Protein AF-A0A183KU19-F1 (afdb_monomer)

Mean predicted aligned error: 11.4 Å

Sequence (165 aa):
MDSTSHYKESDGFIPNNAFVRICHTASRMWIKASDIPIDTDADKPIMYKLNLTSFKDNKEVFAILPVPANVVRDLDFASDSFKALRAILCILNEQGKLTETQMRSLIFILSELVMFLNGNTRLTFESTNPTIQNEIGLRDRQKLLREHNIIAQVKSHITYFMNSS

Structure (mmCIF, N/CA/C/O backbone):
data_AF-A0A183KU19-F1
#
_entry.id   AF-A0A183KU19-F1
#
loop_
_atom_site.group_PDB
_atom_site.id
_atom_site.type_symbol
_atom_site.label_atom_id
_atom_site.label_alt_id
_atom_site.label_comp_id
_atom_site.label_asym_id
_atom_site.label_entity_id
_atom_site.label_seq_id
_atom_site.pdbx_PDB_ins_code
_atom_site.Cartn_x
_atom_site.Cartn_y
_atom_site.Cartn_z
_atom_site.occupancy
_atom_site.B_iso_or_equiv
_atom_site.auth_seq_id
_atom_site.auth_comp_id
_atom_site.auth_asym_id
_atom_site.auth_atom_id
_atom_site.pdbx_PDB_model_num
ATOM 1 N N . MET A 1 1 ? 39.472 26.587 -26.101 1.00 40.34 1 MET A N 1
ATOM 2 C CA . MET A 1 1 ? 39.292 25.194 -26.558 1.00 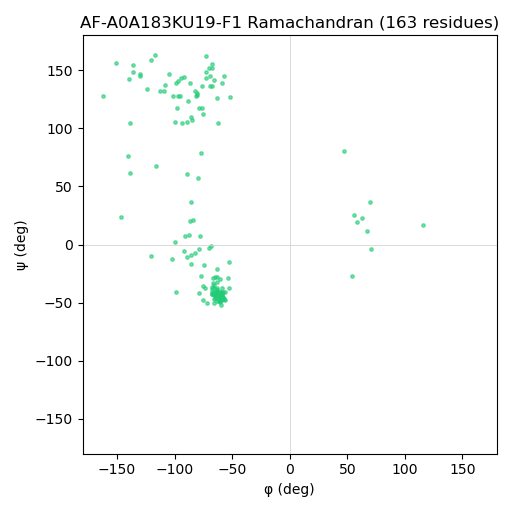40.34 1 MET A CA 1
ATOM 3 C C . MET A 1 1 ? 37.985 24.722 -25.965 1.00 40.34 1 MET A C 1
ATOM 5 O O . MET A 1 1 ? 37.955 24.291 -24.821 1.00 40.34 1 MET A O 1
ATOM 9 N N . ASP A 1 2 ? 36.906 24.928 -26.710 1.00 39.94 2 ASP A N 1
ATOM 10 C CA . ASP A 1 2 ? 35.566 24.532 -26.301 1.00 39.94 2 ASP A CA 1
ATOM 11 C C . ASP A 1 2 ? 35.376 23.041 -26.577 1.00 39.94 2 ASP A C 1
ATOM 13 O O . ASP A 1 2 ? 35.641 22.548 -27.672 1.00 39.94 2 ASP A O 1
ATOM 17 N N . SER A 1 3 ? 34.931 22.301 -25.570 1.00 43.03 3 SER A N 1
ATOM 18 C CA . SER A 1 3 ? 34.419 20.938 -25.729 1.00 43.03 3 SER A CA 1
ATOM 19 C C . SER A 1 3 ? 33.193 20.772 -24.847 1.00 43.03 3 SER A C 1
ATOM 21 O O . SER A 1 3 ? 33.137 19.957 -23.933 1.00 43.03 3 SER A O 1
ATOM 23 N N . THR A 1 4 ? 32.183 21.580 -25.153 1.00 45.41 4 THR A N 1
ATOM 24 C CA . THR A 1 4 ? 30.806 21.395 -24.699 1.00 45.41 4 THR A CA 1
ATOM 25 C C . THR A 1 4 ? 30.182 20.282 -25.540 1.00 45.41 4 THR A C 1
ATOM 27 O O . THR A 1 4 ? 29.467 20.545 -26.503 1.00 45.41 4 THR A O 1
ATOM 30 N N . SER A 1 5 ? 30.490 19.022 -25.228 1.00 49.19 5 SER A N 1
ATOM 31 C CA . SER A 1 5 ? 29.824 17.873 -25.853 1.00 49.19 5 SER A CA 1
ATOM 32 C C . SER A 1 5 ? 28.738 17.324 -24.923 1.00 49.19 5 SER A C 1
ATOM 34 O O . SER A 1 5 ? 29.003 16.716 -23.894 1.00 49.19 5 SER A O 1
ATOM 36 N N . HIS A 1 6 ? 27.492 17.617 -25.305 1.00 46.81 6 HIS A N 1
ATOM 37 C CA . HIS A 1 6 ? 26.275 16.842 -25.044 1.00 46.81 6 HIS A CA 1
ATOM 38 C C . HIS A 1 6 ? 26.017 16.319 -23.614 1.00 46.81 6 HIS A C 1
ATOM 40 O O . HIS A 1 6 ? 26.089 15.126 -23.345 1.00 46.81 6 HIS A O 1
ATOM 46 N N . TYR A 1 7 ? 25.511 17.195 -22.742 1.00 43.62 7 TYR A N 1
ATOM 47 C CA . TYR A 1 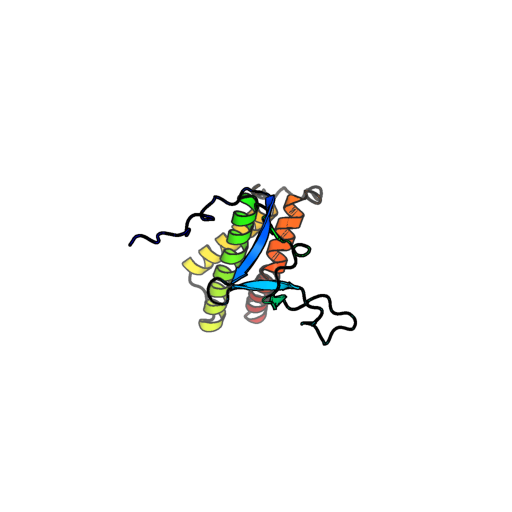7 ? 24.529 16.822 -21.710 1.00 43.62 7 TYR A CA 1
ATOM 48 C C . TYR A 1 7 ? 23.218 17.569 -21.992 1.00 43.62 7 TYR A C 1
ATOM 50 O O . TYR A 1 7 ? 22.831 18.499 -21.293 1.00 43.62 7 TYR A O 1
ATOM 58 N N . LYS A 1 8 ? 22.561 17.219 -23.098 1.00 45.88 8 LYS A N 1
ATOM 59 C CA . LYS A 1 8 ? 21.210 17.687 -23.429 1.00 45.88 8 LYS A CA 1
ATOM 60 C C . LYS A 1 8 ? 20.433 16.539 -24.046 1.00 45.88 8 LYS A C 1
ATOM 62 O O . LYS A 1 8 ? 20.257 16.488 -25.252 1.00 45.88 8 LYS A O 1
ATOM 67 N N . GLU A 1 9 ? 20.000 15.612 -23.208 1.00 54.75 9 GLU A N 1
ATOM 68 C CA . GLU A 1 9 ? 18.834 14.787 -23.502 1.00 54.75 9 GLU A CA 1
ATOM 69 C C . GLU A 1 9 ? 18.346 14.159 -22.197 1.00 54.75 9 GLU A C 1
ATOM 71 O O . GLU A 1 9 ? 19.136 13.540 -21.486 1.00 54.75 9 GLU A O 1
ATOM 76 N N . SER A 1 10 ? 17.048 14.328 -21.915 1.00 50.88 10 SER A N 1
ATOM 77 C CA . SER A 1 10 ? 16.207 13.524 -21.005 1.00 50.88 10 SER A CA 1
ATOM 78 C C . SER A 1 10 ? 15.586 14.141 -19.740 1.00 50.88 10 SER A C 1
ATOM 80 O O . SER A 1 10 ? 15.013 13.384 -18.971 1.00 50.88 10 SER A O 1
ATOM 82 N N . ASP A 1 11 ? 15.490 15.466 -19.587 1.00 55.41 11 ASP A N 1
ATOM 83 C CA . ASP A 1 11 ? 14.422 16.059 -18.735 1.00 55.41 11 ASP A CA 1
ATOM 84 C C . ASP A 1 11 ? 13.114 16.255 -19.532 1.00 55.41 11 ASP A C 1
ATOM 86 O O . ASP A 1 11 ? 12.392 17.244 -19.410 1.00 55.41 11 ASP A O 1
ATOM 90 N N . GLY A 1 12 ? 12.823 15.315 -20.434 1.00 66.94 12 GLY A N 1
ATOM 91 C CA . GLY A 1 12 ? 11.558 15.285 -21.156 1.00 66.94 12 GLY A CA 1
ATOM 92 C C . GLY A 1 12 ? 10.455 14.766 -20.241 1.00 66.94 12 GLY A C 1
ATOM 93 O O . GLY A 1 12 ? 10.648 13.771 -19.544 1.00 66.94 12 GLY A O 1
ATOM 94 N N . PHE A 1 13 ? 9.289 15.412 -20.263 1.00 71.12 13 PHE A N 1
ATOM 95 C CA . PHE A 1 13 ? 8.092 14.877 -19.619 1.00 71.12 13 PHE A CA 1
ATOM 96 C C . PHE A 1 13 ? 7.853 13.436 -20.081 1.00 71.12 13 PHE A C 1
ATOM 98 O O . PHE A 1 13 ? 7.788 13.169 -21.282 1.00 71.12 13 PHE A O 1
ATOM 105 N N . ILE A 1 14 ? 7.714 12.511 -19.131 1.00 75.12 14 ILE A N 1
ATOM 106 C CA . ILE A 1 14 ? 7.342 11.133 -19.441 1.00 75.12 14 ILE A CA 1
ATOM 107 C C . ILE A 1 14 ? 5.827 11.119 -19.687 1.00 75.12 14 ILE A C 1
ATOM 109 O O . ILE A 1 14 ? 5.072 11.471 -18.778 1.00 75.12 14 ILE A O 1
ATOM 113 N N . PRO A 1 15 ? 5.358 10.758 -20.894 1.00 77.81 15 PRO A N 1
ATOM 114 C CA . PRO A 1 15 ? 3.932 10.735 -21.178 1.00 77.81 15 PRO A CA 1
ATOM 115 C C . PRO A 1 15 ? 3.226 9.638 -20.372 1.00 77.81 15 PRO A C 1
ATOM 117 O O . PRO A 1 15 ? 3.821 8.625 -19.997 1.00 77.81 15 PRO A O 1
ATOM 120 N N . ASN A 1 16 ? 1.927 9.823 -20.138 1.00 77.81 16 ASN A N 1
ATOM 121 C CA . ASN A 1 16 ? 1.090 8.774 -19.559 1.00 77.81 16 ASN A CA 1
ATOM 122 C C . ASN A 1 16 ? 1.145 7.512 -20.432 1.00 77.81 16 ASN A C 1
ATOM 124 O O . ASN A 1 16 ? 1.223 7.605 -21.658 1.00 77.81 16 ASN A O 1
ATOM 128 N N . ASN A 1 17 ? 1.087 6.340 -19.796 1.00 81.75 17 ASN A N 1
ATOM 129 C CA . ASN A 1 17 ? 1.147 5.033 -20.456 1.00 81.75 17 ASN A CA 1
ATOM 130 C C . ASN A 1 17 ? 2.474 4.775 -21.198 1.00 81.75 17 ASN A C 1
ATOM 132 O O . ASN A 1 17 ? 2.530 3.945 -22.107 1.00 81.75 17 ASN A O 1
ATOM 136 N N . ALA A 1 18 ? 3.553 5.464 -20.813 1.00 86.81 18 ALA A N 1
ATOM 137 C CA . ALA A 1 18 ? 4.883 5.210 -21.351 1.00 86.81 18 ALA A CA 1
ATOM 138 C C . ALA A 1 18 ? 5.438 3.857 -20.892 1.00 86.81 18 ALA A C 1
ATOM 140 O O . ALA A 1 18 ? 5.268 3.451 -19.741 1.00 86.81 18 ALA A O 1
ATOM 141 N N . PHE A 1 19 ? 6.190 3.210 -21.781 1.00 89.44 19 PHE A N 1
ATOM 142 C CA . PHE A 1 19 ? 7.045 2.077 -21.446 1.00 89.44 19 PHE A CA 1
ATOM 143 C C . PHE A 1 19 ? 8.475 2.578 -21.257 1.00 89.44 19 PHE A C 1
ATOM 145 O O . PHE A 1 19 ? 9.080 3.116 -22.184 1.00 89.44 19 PHE A O 1
ATOM 152 N N . VAL A 1 20 ? 9.009 2.422 -20.049 1.00 89.62 20 VAL A N 1
ATOM 153 C CA . VAL A 1 20 ? 10.303 2.979 -19.647 1.00 89.62 20 VAL A CA 1
ATOM 154 C C . VAL A 1 20 ? 11.273 1.889 -19.213 1.00 89.62 20 VAL A C 1
ATOM 156 O O . VAL A 1 20 ? 10.882 0.797 -18.800 1.00 89.62 20 VAL A O 1
ATOM 159 N N . ARG A 1 21 ? 12.568 2.212 -19.248 1.00 90.25 21 ARG A N 1
ATOM 160 C CA . ARG A 1 21 ? 13.591 1.468 -18.510 1.00 90.25 21 ARG A CA 1
ATOM 161 C C . ARG A 1 21 ? 14.091 2.312 -17.355 1.00 90.25 21 ARG A C 1
ATOM 163 O O . ARG A 1 21 ? 14.359 3.498 -17.523 1.00 90.25 21 ARG A O 1
ATOM 170 N N . ILE A 1 22 ? 14.262 1.672 -16.206 1.00 90.94 22 ILE A N 1
ATOM 171 C CA . ILE A 1 22 ? 14.748 2.328 -14.997 1.00 90.94 22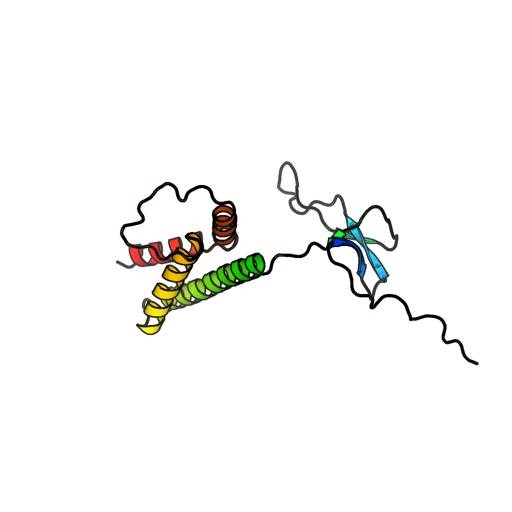 ILE A CA 1
ATOM 172 C C . ILE A 1 22 ? 16.261 2.112 -14.905 1.00 90.94 22 ILE A C 1
ATOM 174 O O . ILE A 1 22 ? 16.743 0.980 -15.011 1.00 90.94 22 ILE A O 1
ATOM 178 N N . CYS A 1 23 ? 17.001 3.204 -14.728 1.00 92.44 23 CYS A N 1
ATOM 179 C CA . CYS A 1 23 ? 18.450 3.216 -14.556 1.00 92.44 23 CYS A CA 1
ATOM 180 C C . CYS A 1 23 ? 18.797 3.919 -13.248 1.00 92.44 23 CYS A C 1
ATOM 182 O O . CYS A 1 23 ? 18.278 4.997 -12.963 1.00 92.44 23 CYS A O 1
ATOM 184 N N . HIS A 1 24 ? 19.688 3.323 -12.464 1.00 93.38 24 HIS A N 1
ATOM 185 C CA . HIS A 1 24 ? 20.244 3.962 -11.287 1.00 93.38 24 HIS A CA 1
ATOM 186 C C . HIS A 1 24 ? 21.291 5.000 -11.707 1.00 93.38 24 HIS A C 1
ATOM 188 O O . HIS A 1 24 ? 22.322 4.661 -12.290 1.00 93.38 24 HIS A O 1
ATOM 194 N N . THR A 1 25 ? 21.041 6.269 -11.388 1.00 91.88 25 THR A N 1
ATOM 195 C CA . THR A 1 25 ? 21.834 7.404 -11.882 1.00 91.88 25 THR A CA 1
ATOM 196 C C . THR A 1 25 ? 23.315 7.322 -11.511 1.00 91.88 25 THR A C 1
ATOM 198 O O . THR A 1 25 ? 24.164 7.593 -12.359 1.00 91.88 25 THR A O 1
ATOM 201 N N . ALA A 1 26 ? 23.643 6.924 -10.275 1.00 94.50 26 ALA A N 1
ATOM 202 C CA . ALA A 1 26 ? 25.026 6.938 -9.797 1.00 94.50 26 ALA A CA 1
ATOM 203 C C . ALA A 1 26 ? 25.865 5.785 -10.370 1.00 94.50 26 ALA A C 1
ATOM 205 O O . ALA A 1 26 ? 26.958 6.018 -10.876 1.00 94.50 26 ALA A O 1
ATOM 206 N N . SER A 1 27 ? 25.353 4.548 -10.337 1.00 93.69 27 SER A N 1
ATOM 207 C CA . SER A 1 27 ? 26.091 3.385 -10.864 1.00 93.69 27 SER A CA 1
ATOM 208 C C . SER A 1 27 ? 25.910 3.168 -12.366 1.00 93.69 27 SER A C 1
ATOM 210 O O . SER A 1 27 ? 26.591 2.322 -12.939 1.00 93.69 27 SER A O 1
ATOM 212 N N . ARG A 1 28 ? 24.987 3.900 -13.007 1.00 93.69 28 ARG A N 1
ATOM 213 C CA . ARG A 1 28 ? 24.590 3.728 -14.416 1.00 93.69 28 ARG A CA 1
ATOM 214 C C . ARG A 1 28 ? 24.127 2.306 -14.751 1.00 93.69 28 ARG A C 1
ATOM 216 O O . ARG A 1 28 ? 24.205 1.875 -15.899 1.00 93.69 28 ARG A O 1
ATOM 223 N N . MET A 1 29 ? 23.636 1.583 -13.746 1.00 94.88 29 MET A N 1
ATOM 224 C CA . MET A 1 29 ? 23.129 0.225 -13.900 1.00 94.88 29 MET A CA 1
ATOM 225 C C . MET A 1 29 ? 21.616 0.228 -14.109 1.00 94.88 29 MET A C 1
ATOM 227 O O . MET A 1 29 ? 20.885 1.000 -13.492 1.00 94.88 29 MET A O 1
ATOM 231 N N . TRP A 1 30 ? 21.147 -0.675 -14.956 1.00 93.94 30 TRP A N 1
ATOM 232 C CA . TRP A 1 30 ? 19.749 -0.845 -15.319 1.00 93.94 30 TRP A CA 1
ATOM 233 C C . TRP A 1 30 ? 19.070 -1.863 -14.412 1.00 93.94 30 TRP A C 1
ATOM 235 O O . TRP A 1 30 ? 19.677 -2.869 -14.048 1.00 93.94 30 TRP A O 1
ATOM 245 N N . ILE A 1 31 ? 17.801 -1.620 -14.089 1.00 93.81 31 ILE A N 1
ATOM 246 C CA . ILE A 1 31 ? 16.965 -2.616 -13.414 1.00 93.81 31 ILE A CA 1
ATOM 247 C C . ILE A 1 31 ? 16.677 -3.773 -14.379 1.00 93.81 31 ILE A C 1
ATOM 249 O O . ILE A 1 31 ? 16.371 -3.550 -15.559 1.00 93.81 31 ILE A O 1
ATOM 253 N N . LYS A 1 32 ? 16.779 -4.993 -13.846 1.00 92.19 32 LYS A N 1
ATOM 254 C CA . LYS A 1 32 ? 16.535 -6.274 -14.510 1.00 92.19 32 LYS A CA 1
ATOM 255 C C . LYS A 1 32 ? 15.800 -7.235 -13.569 1.00 92.19 32 LYS A C 1
ATOM 257 O O . LYS A 1 32 ? 16.070 -7.251 -12.365 1.00 92.19 32 LYS A O 1
ATOM 262 N N . ALA A 1 33 ? 14.879 -8.029 -14.110 1.00 90.56 33 ALA A N 1
ATOM 263 C CA . ALA A 1 33 ? 14.248 -9.121 -13.381 1.00 90.56 33 ALA A CA 1
ATOM 264 C C . ALA A 1 33 ? 15.264 -10.236 -13.081 1.00 90.56 33 ALA A C 1
ATOM 266 O O . ALA A 1 33 ? 16.249 -10.426 -13.799 1.00 90.56 33 ALA A O 1
ATOM 267 N N . SER A 1 34 ? 15.042 -10.975 -11.998 1.00 90.88 34 SER A N 1
ATOM 268 C CA . SER A 1 34 ? 15.852 -12.140 -11.653 1.00 90.88 34 SER A CA 1
ATOM 269 C C . SER A 1 34 ? 14.965 -13.289 -11.210 1.00 90.88 34 SER A C 1
ATOM 271 O O . SER A 1 34 ? 13.895 -13.055 -10.664 1.00 90.88 34 SER A O 1
ATOM 273 N N . ASP A 1 35 ? 15.446 -14.516 -11.371 1.00 91.69 35 ASP A N 1
ATOM 274 C CA . ASP A 1 35 ? 14.736 -15.719 -10.923 1.00 91.69 35 ASP A CA 1
ATOM 275 C C . ASP A 1 35 ? 15.045 -16.062 -9.456 1.00 91.69 35 ASP A C 1
ATOM 277 O O . ASP A 1 35 ? 14.878 -17.201 -9.029 1.00 91.69 35 ASP A O 1
ATOM 281 N N . ILE A 1 36 ? 15.527 -15.091 -8.670 1.00 94.00 36 ILE A N 1
ATOM 282 C CA . ILE A 1 36 ? 15.837 -15.284 -7.251 1.00 94.00 36 ILE A CA 1
ATOM 283 C C . ILE A 1 36 ? 14.552 -15.055 -6.445 1.00 94.00 36 ILE A C 1
ATOM 285 O O . ILE A 1 36 ? 14.120 -13.900 -6.341 1.00 94.00 36 ILE A O 1
ATOM 289 N N . PRO A 1 37 ? 13.947 -16.104 -5.861 1.00 93.75 37 PRO A N 1
ATOM 290 C CA . PRO A 1 37 ? 12.725 -15.958 -5.087 1.00 93.75 37 PRO A CA 1
ATOM 291 C C . PRO A 1 37 ? 12.978 -15.220 -3.767 1.00 93.75 37 PRO A C 1
ATOM 293 O O . PRO A 1 37 ? 14.079 -15.246 -3.206 1.00 93.75 37 PRO A O 1
ATOM 296 N N . ILE A 1 38 ? 11.944 -14.543 -3.276 1.00 93.38 38 ILE A N 1
ATOM 297 C CA . ILE A 1 38 ? 11.923 -13.903 -1.953 1.00 93.38 38 ILE A CA 1
ATOM 298 C C . ILE A 1 38 ? 11.203 -14.810 -0.953 1.00 93.38 38 ILE A C 1
ATOM 300 O O . ILE A 1 38 ? 11.645 -14.958 0.181 1.00 93.38 38 ILE A O 1
ATOM 304 N N . ASP A 1 39 ? 10.115 -15.431 -1.390 1.00 91.44 39 ASP A N 1
ATOM 305 C CA . ASP A 1 39 ? 9.263 -16.354 -0.649 1.00 91.44 39 ASP A CA 1
ATOM 306 C C . ASP A 1 39 ? 9.751 -17.803 -0.791 1.00 91.44 39 ASP A C 1
ATOM 308 O O . ASP A 1 39 ? 9.044 -18.672 -1.292 1.00 9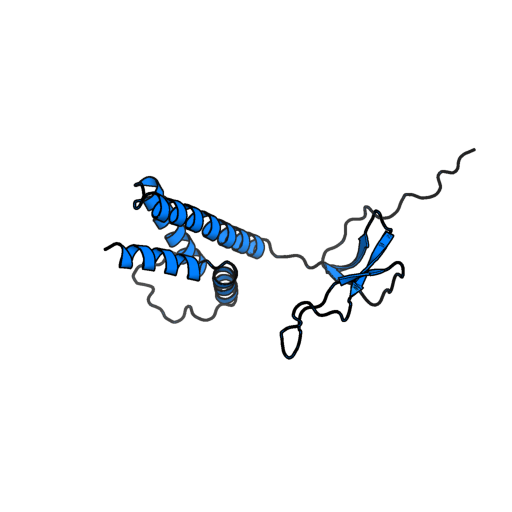1.44 39 ASP A O 1
ATOM 312 N N . THR A 1 40 ? 10.983 -18.065 -0.345 1.00 89.75 40 THR A N 1
ATOM 313 C CA . THR A 1 40 ? 11.635 -19.385 -0.467 1.00 89.75 40 THR A CA 1
ATOM 314 C C . THR A 1 40 ? 10.939 -20.507 0.297 1.00 89.75 40 THR A C 1
ATOM 316 O O . THR A 1 40 ? 11.144 -21.669 -0.035 1.00 89.75 40 THR A O 1
ATOM 319 N N . ASP A 1 41 ? 10.135 -20.170 1.305 1.00 90.75 41 ASP A N 1
ATOM 320 C CA . ASP A 1 41 ? 9.432 -21.146 2.146 1.00 90.75 41 ASP A CA 1
ATOM 321 C C . ASP A 1 41 ? 8.123 -21.652 1.510 1.00 90.75 41 ASP A C 1
ATOM 323 O O . ASP A 1 41 ? 7.487 -22.560 2.043 1.00 90.75 41 ASP A O 1
ATOM 327 N N . ALA A 1 42 ? 7.689 -21.066 0.388 1.00 86.56 42 ALA A N 1
ATOM 328 C CA . ALA A 1 42 ? 6.495 -21.492 -0.332 1.00 86.56 42 ALA A CA 1
ATOM 329 C C . ALA A 1 42 ? 6.816 -22.613 -1.335 1.00 86.56 42 ALA A C 1
ATOM 331 O O . ALA A 1 42 ? 7.782 -22.514 -2.090 1.00 86.56 42 ALA A O 1
ATOM 332 N N . ASP A 1 43 ? 5.937 -23.620 -1.438 1.00 88.00 43 ASP A N 1
ATOM 333 C CA . ASP A 1 43 ? 6.048 -24.716 -2.425 1.00 88.00 43 ASP A CA 1
ATOM 334 C C . ASP A 1 43 ? 6.197 -24.211 -3.871 1.00 88.00 43 ASP A C 1
ATOM 336 O O . ASP A 1 43 ? 6.794 -24.866 -4.728 1.00 88.00 43 ASP A O 1
ATOM 340 N N . LYS A 1 44 ? 5.638 -23.030 -4.152 1.00 91.25 44 LYS A N 1
ATOM 341 C CA . LYS A 1 44 ? 5.796 -22.320 -5.416 1.00 91.25 44 LYS A CA 1
ATOM 342 C C . LYS A 1 44 ? 5.980 -20.823 -5.144 1.00 91.25 44 LYS A C 1
ATOM 344 O O . LYS A 1 44 ? 4.980 -20.160 -4.860 1.00 91.25 44 LYS A O 1
ATOM 349 N N . PRO A 1 45 ? 7.207 -20.285 -5.260 1.00 89.12 45 PRO A N 1
ATOM 350 C CA . PRO A 1 45 ? 7.442 -18.862 -5.063 1.00 89.12 45 PRO A CA 1
ATOM 351 C C . PRO A 1 45 ? 6.740 -18.042 -6.148 1.00 89.12 45 PRO A C 1
ATOM 353 O O . PRO A 1 45 ? 6.694 -18.434 -7.318 1.00 89.12 45 PRO A O 1
ATOM 356 N N . ILE A 1 46 ? 6.183 -16.901 -5.751 1.00 92.38 46 ILE A N 1
ATOM 357 C CA . ILE A 1 46 ? 5.523 -15.941 -6.645 1.00 92.38 46 ILE A CA 1
ATOM 358 C C . ILE A 1 46 ? 6.184 -14.560 -6.607 1.00 92.38 46 ILE A C 1
ATOM 360 O O . ILE A 1 46 ? 5.862 -13.711 -7.440 1.00 92.38 46 ILE A O 1
ATOM 364 N N . MET A 1 47 ? 7.105 -14.322 -5.668 1.00 93.62 47 MET A N 1
ATOM 365 C CA . MET A 1 47 ? 7.824 -13.059 -5.527 1.00 93.62 47 MET A CA 1
ATOM 366 C C . MET A 1 47 ? 9.302 -13.231 -5.851 1.00 93.62 47 MET A C 1
ATOM 368 O O . MET A 1 47 ? 9.980 -14.102 -5.314 1.00 93.62 47 MET A O 1
ATOM 372 N N . TYR A 1 48 ? 9.829 -12.332 -6.678 1.00 94.00 48 TYR A N 1
ATOM 373 C CA . TYR A 1 48 ? 11.199 -12.409 -7.171 1.00 94.00 48 TYR A CA 1
ATOM 374 C C . TYR A 1 48 ? 11.939 -11.091 -6.980 1.00 94.00 48 TYR A C 1
ATOM 376 O O . TYR A 1 48 ? 11.355 -10.007 -7.055 1.00 94.00 48 TYR A O 1
ATOM 384 N N . LYS A 1 49 ? 13.246 -11.179 -6.732 1.00 94.00 49 LYS A N 1
ATOM 385 C CA . LYS A 1 49 ? 14.099 -9.999 -6.580 1.00 94.00 49 LYS A CA 1
ATOM 386 C C . LYS A 1 49 ? 14.332 -9.312 -7.924 1.00 94.00 49 LYS A C 1
ATOM 388 O O . LYS A 1 49 ? 14.445 -9.955 -8.968 1.00 94.00 49 LYS A O 1
ATOM 393 N N . LEU A 1 50 ? 14.490 -7.994 -7.872 1.00 93.25 50 LEU A N 1
ATOM 394 C CA . LEU A 1 50 ? 15.035 -7.202 -8.971 1.00 93.25 50 LEU A CA 1
ATOM 395 C C . LEU A 1 50 ? 16.523 -6.962 -8.728 1.00 93.25 50 LEU A C 1
ATOM 397 O O . LEU A 1 50 ? 16.935 -6.688 -7.602 1.00 93.25 50 LEU A O 1
ATOM 401 N N . ASN A 1 51 ? 17.311 -7.029 -9.796 1.00 93.31 51 ASN A N 1
ATOM 402 C CA . ASN A 1 51 ? 18.750 -6.808 -9.766 1.00 93.31 51 ASN A CA 1
ATOM 403 C C . ASN A 1 51 ? 19.139 -5.596 -10.612 1.00 93.31 51 ASN A C 1
ATOM 405 O O . ASN A 1 51 ? 18.393 -5.138 -11.480 1.00 93.31 51 ASN A O 1
ATOM 409 N N . LEU A 1 52 ? 20.350 -5.101 -10.369 1.00 93.94 52 LEU A N 1
ATOM 410 C CA . LEU A 1 52 ? 21.000 -4.112 -11.216 1.00 93.94 52 LEU A CA 1
ATOM 411 C C . LEU A 1 52 ? 21.985 -4.805 -12.159 1.00 93.94 52 LEU A C 1
ATOM 413 O O . LEU A 1 52 ? 22.728 -5.695 -11.750 1.00 93.94 52 LEU A O 1
ATOM 417 N N . THR A 1 53 ? 22.033 -4.369 -13.414 1.00 92.19 53 THR A N 1
ATOM 418 C CA . THR A 1 53 ? 22.980 -4.865 -14.419 1.00 92.19 53 THR A CA 1
ATOM 419 C C . THR A 1 53 ? 23.593 -3.723 -15.224 1.00 92.19 53 THR A C 1
ATOM 421 O O . THR A 1 53 ? 22.958 -2.698 -15.459 1.00 92.19 53 THR A O 1
ATOM 424 N N . SER A 1 54 ? 24.840 -3.879 -15.667 1.00 92.00 54 SER A N 1
ATOM 425 C CA . SER A 1 54 ? 25.467 -2.942 -16.606 1.00 92.00 54 SER A CA 1
ATOM 426 C C . SER A 1 54 ? 24.937 -3.098 -18.038 1.00 92.00 54 SER A C 1
ATOM 428 O O . SER A 1 54 ? 25.091 -2.185 -18.848 1.00 92.00 54 SER A O 1
ATOM 430 N N . PHE A 1 55 ? 24.287 -4.223 -18.362 1.00 87.19 55 PHE A N 1
ATOM 431 C CA . PHE A 1 55 ? 23.761 -4.500 -19.697 1.00 87.19 55 PHE A CA 1
ATOM 432 C C . PHE A 1 55 ? 22.333 -3.967 -19.873 1.00 87.19 55 PHE A C 1
ATOM 434 O O . PHE A 1 55 ? 21.416 -4.338 -19.142 1.00 87.19 55 PHE A O 1
ATOM 441 N N . LYS A 1 56 ? 22.121 -3.117 -20.882 1.00 82.44 56 LYS A N 1
ATOM 442 C CA . LYS A 1 56 ? 20.794 -2.587 -21.220 1.00 82.44 56 LYS A CA 1
ATOM 443 C C . LYS A 1 56 ? 20.049 -3.569 -22.132 1.00 82.44 56 LYS A C 1
ATOM 445 O O . LYS A 1 56 ? 20.371 -3.672 -23.309 1.00 82.44 56 LYS A O 1
ATOM 450 N N . ASP A 1 57 ? 19.042 -4.258 -21.597 1.00 77.50 57 ASP A N 1
ATOM 451 C CA . ASP A 1 57 ? 18.415 -5.404 -22.277 1.00 77.50 57 ASP A CA 1
ATOM 452 C C . ASP A 1 57 ? 17.280 -5.077 -23.279 1.00 77.50 57 ASP A C 1
ATOM 454 O O . ASP A 1 57 ? 16.989 -5.891 -24.116 1.00 77.50 57 ASP A O 1
ATOM 458 N N . ASN A 1 58 ? 16.626 -3.925 -23.340 1.00 74.00 58 ASN A N 1
ATOM 459 C CA . ASN A 1 58 ? 15.425 -3.665 -24.179 1.00 74.00 58 ASN A CA 1
ATOM 460 C C . ASN A 1 58 ? 14.193 -4.605 -24.041 1.00 74.00 58 ASN A C 1
ATOM 462 O O . ASN A 1 58 ? 13.095 -4.103 -24.263 1.00 74.00 58 ASN A O 1
ATOM 466 N N . LYS A 1 59 ? 14.283 -5.888 -23.646 1.00 80.50 59 LYS A N 1
ATOM 467 C CA . LYS A 1 59 ? 13.087 -6.746 -23.451 1.00 80.50 59 LYS A CA 1
ATOM 468 C C . LYS A 1 59 ? 12.351 -6.452 -22.148 1.00 80.50 59 LYS A C 1
ATOM 470 O O . LYS A 1 59 ? 11.148 -6.658 -22.049 1.00 80.50 59 LYS A O 1
ATOM 475 N N . GLU A 1 60 ? 13.075 -5.954 -21.154 1.00 81.50 60 GLU A N 1
ATOM 476 C CA . GLU A 1 60 ? 12.510 -5.582 -19.856 1.00 81.50 60 GLU A CA 1
ATOM 477 C C . GLU A 1 60 ? 12.146 -4.098 -19.865 1.00 81.50 60 GLU A C 1
ATOM 479 O O . GLU A 1 60 ? 13.019 -3.225 -19.820 1.00 81.50 60 GLU A O 1
ATOM 484 N N . VAL A 1 61 ? 10.853 -3.818 -19.965 1.00 88.44 61 VAL A N 1
ATOM 485 C CA . VAL A 1 61 ? 10.292 -2.467 -19.934 1.00 88.44 61 VAL A CA 1
ATOM 486 C C . VAL A 1 61 ? 9.156 -2.414 -18.921 1.00 88.44 61 VAL A C 1
ATOM 488 O O . VAL A 1 61 ? 8.421 -3.382 -18.744 1.00 88.44 61 VAL A O 1
ATOM 491 N N . PHE A 1 62 ? 9.020 -1.275 -18.252 1.00 88.81 62 PHE A N 1
ATOM 492 C CA . PHE A 1 62 ? 8.009 -1.034 -17.228 1.00 88.81 62 PHE A CA 1
ATOM 493 C C . PHE A 1 62 ? 6.977 -0.052 -17.762 1.00 88.81 62 PHE A C 1
ATOM 495 O O . PHE A 1 62 ? 7.343 0.988 -18.304 1.00 88.81 62 PHE A O 1
ATOM 502 N N . ALA A 1 63 ? 5.695 -0.362 -17.597 1.00 90.06 63 ALA A N 1
ATOM 503 C CA . ALA A 1 63 ? 4.630 0.575 -17.923 1.00 90.06 63 ALA A CA 1
ATOM 504 C C . ALA A 1 63 ? 4.444 1.577 -16.776 1.00 90.06 63 ALA A C 1
ATOM 506 O O . ALA A 1 63 ? 4.246 1.178 -15.628 1.00 90.06 63 ALA A O 1
ATOM 507 N N . ILE A 1 64 ? 4.457 2.872 -17.088 1.00 88.00 64 ILE A N 1
ATOM 508 C CA . ILE A 1 64 ? 3.979 3.913 -16.177 1.00 88.00 64 ILE A CA 1
ATOM 509 C C . ILE A 1 64 ? 2.489 4.100 -16.436 1.00 88.00 64 ILE A C 1
ATOM 511 O O . ILE A 1 64 ? 2.087 4.676 -17.448 1.00 88.00 64 ILE A O 1
ATOM 515 N N . LEU A 1 65 ? 1.667 3.594 -15.520 1.00 85.62 65 LEU A N 1
ATOM 516 C CA . LEU A 1 65 ? 0.216 3.689 -15.609 1.00 85.62 65 LEU A CA 1
ATOM 517 C C . LEU A 1 65 ? -0.292 4.808 -14.692 1.00 85.62 65 LEU A C 1
ATOM 519 O O . LEU A 1 65 ? 0.050 4.815 -13.507 1.00 85.62 65 LEU A O 1
ATOM 523 N N . PRO A 1 66 ? -1.105 5.748 -15.204 1.00 84.69 66 PRO A N 1
ATOM 524 C CA . PRO A 1 66 ? -1.713 6.761 -14.361 1.00 84.69 66 PRO A CA 1
ATOM 525 C C . PRO A 1 66 ? -2.722 6.110 -13.413 1.00 84.69 66 PRO A C 1
ATOM 527 O O . PRO A 1 66 ? -3.528 5.269 -13.815 1.00 84.69 66 PRO A O 1
ATOM 530 N N . VAL A 1 67 ? -2.698 6.533 -12.152 1.00 85.12 67 VAL A N 1
ATOM 531 C CA . VAL A 1 67 ? -3.686 6.117 -11.155 1.00 85.12 67 VAL A CA 1
ATOM 532 C C . VAL A 1 67 ? -4.765 7.199 -11.060 1.00 85.12 67 VAL A C 1
ATOM 534 O O . VAL A 1 67 ? -4.426 8.372 -10.884 1.00 85.12 67 VAL A O 1
ATOM 537 N N . PRO A 1 68 ? -6.060 6.854 -11.171 1.00 85.06 68 PRO A N 1
ATOM 538 C CA . PRO A 1 68 ? -7.139 7.821 -11.013 1.00 85.06 68 PRO A CA 1
ATOM 539 C C . PRO A 1 68 ? -7.114 8.506 -9.639 1.00 85.06 68 PRO A C 1
ATOM 541 O O . PRO A 1 68 ? -6.924 7.858 -8.610 1.00 85.06 68 PRO A O 1
ATOM 544 N N . ALA A 1 69 ? -7.373 9.816 -9.602 1.00 86.38 69 ALA A N 1
ATOM 545 C CA . ALA A 1 69 ? -7.302 10.610 -8.371 1.00 86.38 69 ALA A CA 1
ATOM 546 C C . ALA A 1 69 ? -8.267 10.133 -7.268 1.00 86.38 69 ALA A C 1
ATOM 548 O O . ALA A 1 69 ? -7.973 10.277 -6.084 1.00 86.38 69 ALA A O 1
ATOM 549 N N . ASN A 1 70 ? -9.414 9.554 -7.635 1.00 83.44 70 ASN A N 1
ATOM 550 C CA . ASN A 1 70 ? -10.348 8.969 -6.673 1.00 83.44 70 ASN A CA 1
ATOM 551 C C . ASN A 1 70 ? -9.767 7.726 -5.986 1.00 83.44 70 ASN A C 1
ATOM 553 O O . ASN A 1 70 ? -9.996 7.550 -4.800 1.00 83.44 70 ASN A O 1
ATOM 557 N N . VAL A 1 71 ? -8.991 6.901 -6.697 1.00 82.06 71 VAL A N 1
ATOM 558 C CA . VAL A 1 71 ? -8.343 5.717 -6.110 1.00 82.06 71 VAL A CA 1
ATOM 559 C C . VAL A 1 71 ? -7.282 6.145 -5.100 1.00 82.06 71 VAL A C 1
ATOM 561 O O . VAL A 1 71 ? -7.220 5.585 -4.012 1.00 82.06 71 VAL A O 1
ATOM 564 N N . VAL A 1 72 ? -6.492 7.174 -5.429 1.00 86.31 72 VAL A N 1
ATOM 565 C CA . VAL A 1 72 ? -5.496 7.744 -4.504 1.00 86.31 72 VAL A CA 1
ATOM 566 C C . VAL A 1 72 ? -6.175 8.324 -3.263 1.00 86.31 72 VAL A C 1
ATOM 568 O O . VAL A 1 72 ? -5.774 8.021 -2.148 1.00 86.31 72 VAL A O 1
ATOM 571 N N . ARG A 1 73 ? -7.263 9.082 -3.436 1.00 89.25 73 ARG A N 1
ATOM 572 C CA . ARG A 1 73 ? -8.034 9.631 -2.312 1.00 89.25 73 ARG A CA 1
ATOM 573 C C . ARG A 1 73 ? -8.612 8.540 -1.409 1.00 89.25 73 ARG A C 1
ATOM 575 O O . ARG A 1 73 ? -8.544 8.660 -0.191 1.00 89.25 73 ARG A O 1
ATOM 582 N N . ASP A 1 74 ? -9.186 7.497 -2.002 1.00 88.38 74 ASP A N 1
ATOM 583 C CA . ASP A 1 74 ? -9.771 6.373 -1.268 1.00 88.38 74 ASP A CA 1
ATOM 584 C C . ASP A 1 74 ? -8.678 5.587 -0.507 1.00 88.38 74 ASP A C 1
ATOM 586 O O . ASP A 1 74 ? -8.905 5.138 0.619 1.00 88.38 74 ASP A O 1
ATOM 590 N N . LEU A 1 75 ? -7.475 5.476 -1.084 1.00 87.88 75 LEU A N 1
ATOM 591 C CA . LEU A 1 75 ? -6.288 4.900 -0.445 1.00 87.88 75 LEU A CA 1
ATOM 592 C C . LEU A 1 75 ? -5.812 5.739 0.749 1.00 87.88 75 LEU A C 1
ATOM 594 O O . LEU A 1 75 ? -5.621 5.195 1.839 1.00 87.88 75 LEU A O 1
ATOM 598 N N . ASP A 1 76 ? -5.654 7.051 0.560 1.00 90.25 76 ASP A N 1
ATOM 599 C CA . ASP A 1 76 ? -5.238 7.981 1.615 1.00 90.25 76 ASP A CA 1
ATOM 600 C C . ASP A 1 76 ? -6.230 7.946 2.783 1.00 90.25 76 ASP A C 1
ATOM 602 O O . ASP A 1 76 ? -5.831 7.787 3.938 1.00 90.25 76 ASP A O 1
ATOM 606 N N . PHE A 1 77 ? -7.532 7.973 2.479 1.00 91.44 77 PHE A N 1
ATOM 607 C CA . PHE A 1 77 ? -8.595 7.847 3.472 1.00 91.44 77 PHE A CA 1
ATOM 608 C C . PHE A 1 77 ? -8.486 6.552 4.290 1.00 91.44 77 PHE A C 1
ATOM 610 O O . PHE A 1 77 ? -8.578 6.593 5.521 1.00 91.44 77 PHE A O 1
ATOM 617 N N . ALA A 1 78 ? -8.267 5.403 3.640 1.00 89.31 78 ALA A N 1
ATOM 618 C CA . ALA A 1 78 ? -8.096 4.127 4.333 1.00 89.31 78 ALA A CA 1
ATOM 619 C C . ALA A 1 78 ? -6.849 4.147 5.238 1.00 89.31 78 ALA A C 1
ATOM 621 O O . ALA A 1 78 ? -6.924 3.827 6.428 1.00 89.31 78 ALA A O 1
ATOM 622 N N . SER A 1 79 ? -5.709 4.584 4.702 1.00 89.81 79 SER A N 1
ATOM 623 C CA . SER A 1 79 ? -4.453 4.703 5.448 1.00 89.81 79 SER A CA 1
ATOM 624 C C . SER A 1 79 ? -4.598 5.602 6.684 1.00 89.81 79 SER A C 1
ATOM 626 O O . SER A 1 79 ? -4.168 5.234 7.781 1.00 89.81 79 SER A O 1
ATOM 628 N N . ASP A 1 80 ? -5.222 6.767 6.537 1.00 94.00 80 ASP A N 1
ATOM 629 C CA . ASP A 1 80 ? -5.335 7.734 7.626 1.00 94.00 80 ASP A CA 1
ATOM 630 C C . ASP A 1 80 ? -6.369 7.308 8.665 1.00 94.00 80 ASP A C 1
ATOM 632 O O . ASP A 1 80 ? -6.112 7.430 9.866 1.00 94.00 80 ASP A O 1
ATOM 636 N N . SER A 1 81 ? -7.467 6.683 8.233 1.00 93.00 81 SER A N 1
ATOM 637 C CA . SER A 1 81 ? -8.433 6.053 9.137 1.00 93.00 81 SER A CA 1
ATOM 638 C C . SER A 1 81 ? -7.772 4.973 9.995 1.00 93.00 81 SER A C 1
ATOM 640 O O . SER A 1 81 ? -7.959 4.954 11.212 1.00 93.00 81 SER A O 1
ATOM 642 N N . PHE A 1 82 ? -6.937 4.114 9.398 1.00 91.88 82 PHE A N 1
ATOM 643 C CA . PHE A 1 82 ? -6.190 3.092 10.135 1.00 91.88 82 PHE A CA 1
ATOM 644 C C . PHE A 1 82 ? -5.251 3.701 11.185 1.00 91.88 82 PHE A C 1
ATOM 646 O O . PHE A 1 82 ? -5.225 3.264 12.342 1.00 91.88 82 PHE A O 1
ATOM 653 N N . LYS A 1 83 ? -4.476 4.727 10.808 1.00 93.25 83 LYS A N 1
ATOM 654 C CA . LYS A 1 83 ? -3.562 5.417 11.734 1.00 93.25 83 LYS A CA 1
ATOM 655 C C . LYS A 1 83 ? -4.327 6.067 12.886 1.00 93.25 83 LYS A C 1
ATOM 657 O O . LYS A 1 83 ? -3.913 5.918 14.036 1.00 93.25 83 LYS A O 1
ATOM 662 N N . ALA A 1 84 ? -5.432 6.747 12.589 1.00 93.75 84 ALA A N 1
ATOM 663 C CA . ALA A 1 84 ? -6.241 7.446 13.579 1.00 93.75 84 ALA A CA 1
ATOM 664 C C . ALA A 1 84 ? -6.896 6.472 14.569 1.00 93.75 84 ALA A C 1
ATOM 666 O O . ALA A 1 84 ? -6.757 6.640 15.780 1.00 93.75 84 ALA A O 1
ATOM 667 N N . LEU A 1 85 ? -7.509 5.392 14.074 1.00 92.94 85 LEU A N 1
ATOM 668 C CA . LEU A 1 85 ? -8.029 4.317 14.923 1.00 92.94 85 LEU A CA 1
ATOM 669 C C . LEU A 1 85 ? -6.919 3.683 15.771 1.00 92.94 85 LEU A C 1
ATOM 671 O O . LEU A 1 85 ? -7.138 3.361 16.934 1.00 92.94 85 LEU A O 1
ATOM 675 N N . ARG A 1 86 ? -5.702 3.530 15.233 1.00 91.75 86 ARG A N 1
ATOM 676 C CA . ARG A 1 86 ? -4.584 2.925 15.980 1.00 91.75 86 ARG A CA 1
ATOM 677 C C . ARG A 1 86 ? -4.163 3.805 17.139 1.00 91.75 86 ARG A C 1
ATOM 679 O O . ARG A 1 86 ? -3.903 3.292 18.220 1.00 91.75 86 ARG A O 1
ATOM 686 N N . ALA A 1 87 ? -4.097 5.111 16.904 1.00 93.62 87 ALA A N 1
ATOM 687 C CA . ALA A 1 87 ? -3.777 6.079 17.939 1.00 93.62 87 ALA A CA 1
ATOM 688 C C . ALA A 1 87 ? -4.819 6.038 19.067 1.00 93.62 87 ALA A C 1
ATOM 690 O O . ALA A 1 87 ? -4.444 5.988 20.234 1.00 93.62 87 ALA A O 1
ATOM 691 N N . ILE A 1 88 ? -6.112 5.969 18.726 1.00 92.19 88 ILE A N 1
ATOM 692 C CA . ILE A 1 88 ? -7.195 5.859 19.715 1.00 92.19 88 ILE A CA 1
ATOM 693 C C . ILE A 1 88 ? -7.098 4.545 20.506 1.00 92.19 88 ILE A C 1
ATOM 695 O O . ILE A 1 88 ? -7.208 4.578 21.730 1.00 92.19 88 ILE A O 1
ATOM 699 N N . LEU A 1 89 ? -6.826 3.411 19.848 1.00 89.19 89 LEU A N 1
ATOM 700 C CA . LEU A 1 89 ? -6.619 2.128 20.532 1.00 89.19 89 LEU A CA 1
ATOM 701 C C . LEU A 1 89 ? -5.445 2.176 21.509 1.00 89.19 89 LEU A C 1
ATOM 703 O O . LEU A 1 89 ? -5.535 1.636 22.604 1.00 89.19 89 LEU A O 1
ATOM 707 N N . CYS A 1 90 ? -4.343 2.810 21.104 1.00 91.00 90 CYS A N 1
ATOM 708 C CA . CYS A 1 90 ? -3.149 2.946 21.934 1.00 91.00 90 CYS A CA 1
ATOM 709 C C . CYS A 1 90 ? -3.472 3.727 23.209 1.00 91.00 90 CYS A C 1
ATOM 711 O O . CYS A 1 90 ? -3.203 3.250 24.306 1.00 91.00 90 CYS A O 1
ATOM 713 N N . ILE A 1 91 ? -4.152 4.869 23.063 1.00 90.75 91 ILE A N 1
ATOM 714 C CA . ILE A 1 91 ? -4.607 5.684 24.195 1.00 90.75 91 ILE A CA 1
ATOM 715 C C . ILE A 1 91 ? -5.521 4.870 25.114 1.00 90.75 91 ILE A C 1
ATOM 717 O O . ILE A 1 91 ? -5.353 4.905 26.331 1.00 90.75 91 ILE A O 1
ATOM 721 N N . LEU A 1 92 ? -6.472 4.126 24.545 1.00 88.12 92 LEU A N 1
ATOM 722 C CA . LEU A 1 92 ? -7.391 3.297 25.318 1.00 88.12 92 LEU A CA 1
ATOM 723 C C . LEU A 1 92 ? -6.652 2.202 26.101 1.00 88.12 92 LEU A C 1
ATOM 725 O O . LEU A 1 92 ? -6.941 2.019 27.279 1.00 88.12 92 LEU A O 1
ATOM 729 N N . ASN A 1 93 ? -5.686 1.523 25.478 1.00 86.69 93 ASN A N 1
ATOM 730 C CA . ASN A 1 93 ? -4.877 0.482 26.118 1.00 86.69 93 ASN A CA 1
ATOM 731 C C . ASN A 1 93 ? -3.978 1.038 27.234 1.00 86.69 93 ASN A C 1
ATOM 733 O O . ASN A 1 93 ? -3.768 0.371 28.241 1.00 86.69 93 ASN A O 1
ATOM 737 N N . GLU A 1 94 ? -3.427 2.240 27.054 1.00 89.25 94 GLU A N 1
ATOM 738 C CA . GLU A 1 94 ? -2.518 2.866 28.021 1.00 89.25 94 GLU A CA 1
ATOM 739 C C . GLU A 1 94 ? -3.261 3.491 29.206 1.00 89.25 94 GLU A C 1
ATOM 741 O O . GLU A 1 94 ? -2.818 3.387 30.348 1.00 89.25 94 GLU A O 1
ATOM 746 N N . GLN A 1 95 ? -4.379 4.171 28.943 1.00 88.62 95 GLN A N 1
ATOM 747 C CA . GLN A 1 95 ? -5.087 4.977 29.942 1.00 88.62 95 GLN A CA 1
ATOM 748 C C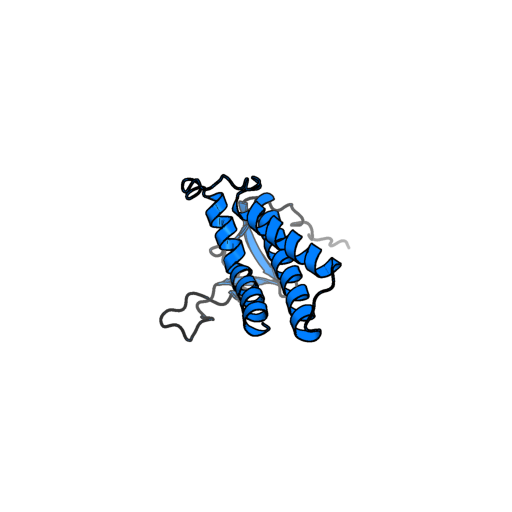 . GLN A 1 95 ? -6.332 4.283 30.506 1.00 88.62 95 GLN A C 1
ATOM 750 O O . GLN A 1 95 ? -6.919 4.768 31.474 1.00 88.62 95 GLN A O 1
ATOM 755 N N . GLY A 1 96 ? -6.781 3.191 29.882 1.00 85.62 96 GLY A N 1
ATOM 756 C CA . GLY A 1 96 ? -7.993 2.454 30.245 1.00 85.62 96 GLY A CA 1
ATOM 757 C C . GLY A 1 96 ? -9.305 3.186 29.938 1.00 85.62 96 GLY A C 1
ATOM 758 O O . GLY A 1 96 ? -10.379 2.631 30.152 1.00 85.62 96 GLY A O 1
ATOM 759 N N . LYS A 1 97 ? -9.249 4.430 29.449 1.00 87.44 97 LYS A N 1
ATOM 760 C CA . LYS A 1 97 ? -10.421 5.262 29.150 1.00 87.44 97 LYS A CA 1
ATOM 761 C C . LYS A 1 97 ? -10.136 6.250 28.026 1.00 87.44 97 LYS A C 1
ATOM 763 O O . LYS A 1 97 ? -8.996 6.651 27.818 1.00 87.44 97 LYS A O 1
ATOM 768 N N . LEU A 1 98 ? -11.199 6.684 27.354 1.00 89.81 98 LEU A N 1
ATOM 769 C CA . LEU A 1 98 ? -11.155 7.766 26.373 1.00 89.81 98 LEU A CA 1
ATOM 770 C C . LEU A 1 98 ? -11.761 9.042 26.957 1.00 89.81 98 LEU A C 1
ATOM 772 O O . LEU A 1 98 ? -12.719 9.000 27.729 1.00 89.81 98 LEU A O 1
ATOM 776 N N . THR A 1 99 ? -11.223 10.188 26.554 1.00 92.94 99 THR A N 1
ATOM 777 C CA . THR A 1 99 ? -11.865 11.487 26.774 1.00 92.94 99 THR A CA 1
ATOM 778 C C . THR A 1 99 ? -13.069 11.650 25.849 1.00 92.94 99 THR A C 1
ATOM 780 O O . THR A 1 99 ? -13.176 10.986 24.816 1.00 92.94 99 THR A O 1
ATOM 783 N N . GLU A 1 100 ? -13.960 12.588 26.169 1.00 92.12 100 GLU A N 1
ATOM 784 C CA . GLU A 1 100 ? -15.115 12.891 25.319 1.00 92.12 100 GLU A CA 1
ATOM 785 C C . GLU A 1 100 ? -14.695 13.260 23.885 1.00 92.12 100 GLU A C 1
ATOM 787 O O . GLU A 1 100 ? -15.277 12.783 22.912 1.00 92.12 100 GLU A O 1
ATOM 792 N N . THR A 1 101 ? -13.623 14.040 23.733 1.00 92.62 101 THR A N 1
ATOM 793 C CA . THR A 1 101 ? -13.071 14.413 22.423 1.00 92.62 101 THR A CA 1
ATOM 794 C C . THR A 1 101 ? -12.575 13.199 21.635 1.00 92.62 101 THR A C 1
ATOM 796 O O . THR A 1 101 ? -12.833 13.090 20.434 1.00 92.62 101 THR A O 1
ATOM 799 N N . GLN A 1 102 ? -11.888 12.263 22.295 1.00 92.38 102 GLN A N 1
ATOM 800 C CA . GLN A 1 102 ? -11.412 11.029 21.662 1.00 92.38 102 GLN A CA 1
ATOM 801 C C . GLN A 1 102 ? -12.580 10.120 21.273 1.00 92.38 102 GLN A C 1
ATOM 803 O O . GLN A 1 102 ? -12.573 9.546 20.187 1.00 92.38 102 GLN A O 1
ATOM 808 N N . MET A 1 103 ? -13.615 10.047 22.110 1.00 91.69 103 MET A N 1
ATOM 809 C CA . MET A 1 103 ? -14.826 9.284 21.818 1.00 91.69 103 MET A CA 1
ATOM 810 C C . MET A 1 103 ? -15.589 9.866 20.621 1.00 91.69 103 MET A C 1
ATOM 812 O O . MET A 1 103 ? -15.962 9.125 19.714 1.00 91.69 103 MET A O 1
ATOM 816 N N . ARG A 1 104 ? -15.751 11.196 20.553 1.00 92.88 104 ARG A N 1
ATOM 817 C CA . ARG A 1 104 ? -16.337 11.880 19.386 1.00 92.88 104 ARG A CA 1
ATOM 818 C C . ARG A 1 104 ? -15.524 11.626 18.115 1.00 92.88 104 ARG A C 1
ATOM 820 O O . ARG A 1 104 ? -16.107 11.366 17.067 1.00 92.88 104 ARG A O 1
ATOM 827 N N . SER A 1 105 ? -14.194 11.646 18.216 1.00 91.50 105 SER A N 1
ATOM 828 C CA . SER A 1 105 ? -13.297 11.352 17.089 1.00 91.50 105 SER A CA 1
ATOM 829 C C . SER A 1 105 ? -13.439 9.905 16.609 1.00 91.50 105 SER A C 1
ATOM 831 O O . SER A 1 105 ? -13.522 9.665 15.408 1.00 91.50 105 SER A O 1
ATOM 833 N N . LEU A 1 106 ? -13.537 8.943 17.532 1.00 91.56 106 LEU A N 1
ATOM 834 C CA . LEU A 1 106 ? -13.771 7.535 17.207 1.00 91.56 106 LEU A CA 1
ATOM 835 C C . LEU A 1 106 ? -15.103 7.342 16.472 1.00 91.56 106 LEU A C 1
ATOM 837 O O . LEU A 1 106 ? -15.137 6.710 15.419 1.00 91.56 106 LEU A O 1
ATOM 841 N N . ILE A 1 107 ? -16.188 7.915 17.003 1.00 91.19 107 ILE A N 1
ATOM 842 C CA . ILE A 1 107 ? -17.522 7.850 16.387 1.00 91.19 107 ILE A CA 1
ATOM 843 C C . ILE A 1 107 ? -17.494 8.457 14.984 1.00 91.19 107 ILE A C 1
ATOM 845 O O . ILE A 1 107 ? -18.053 7.876 14.053 1.00 91.19 107 ILE A O 1
ATOM 849 N N . PHE A 1 108 ? -16.822 9.597 14.821 1.00 92.44 108 PHE A N 1
ATOM 850 C CA . PHE A 1 108 ? -16.671 10.250 13.528 1.00 92.44 108 PHE A CA 1
ATOM 851 C C . PHE A 1 108 ? -15.958 9.344 12.515 1.00 92.44 108 PHE A C 1
ATOM 853 O O . PHE A 1 108 ? -16.511 9.082 11.452 1.00 92.44 108 PHE A O 1
ATOM 860 N N . ILE A 1 109 ? -14.792 8.784 12.862 1.00 92.88 109 ILE A N 1
ATOM 861 C CA . ILE A 1 109 ? -14.026 7.913 11.952 1.00 92.88 109 ILE A CA 1
ATOM 862 C C . ILE A 1 109 ? -14.831 6.664 11.570 1.00 92.88 109 ILE A C 1
ATOM 864 O O . ILE A 1 109 ? -14.871 6.285 10.402 1.00 92.88 109 ILE A O 1
ATOM 868 N N . LEU A 1 110 ? -15.507 6.032 12.535 1.00 91.25 110 LEU A N 1
ATOM 869 C CA . LEU A 1 110 ? -16.353 4.868 12.260 1.00 91.25 110 LEU A CA 1
ATOM 870 C C . LEU A 1 110 ? -17.524 5.221 11.335 1.00 91.25 110 LEU A C 1
ATOM 872 O O . LEU A 1 110 ? -17.849 4.444 10.439 1.00 91.25 110 LEU A O 1
ATOM 876 N N . SER A 1 111 ? -18.124 6.398 11.515 1.00 89.25 111 SER A N 1
ATOM 877 C CA . SER A 1 111 ? -19.206 6.881 10.652 1.00 89.25 111 SER A CA 1
ATOM 878 C C . SER A 1 111 ? -18.712 7.115 9.225 1.00 89.25 111 SER A C 1
ATOM 880 O O . SER A 1 111 ? -19.333 6.633 8.279 1.00 89.25 111 SER A O 1
ATOM 882 N N . GLU A 1 112 ? -17.562 7.769 9.061 1.00 89.56 112 GLU A N 1
ATOM 883 C CA . GLU A 1 112 ? -16.956 8.005 7.748 1.00 89.56 112 GLU A CA 1
ATOM 884 C C . GLU A 1 112 ? -16.571 6.693 7.051 1.00 89.56 112 GLU A C 1
ATOM 886 O O . GLU A 1 112 ? -16.781 6.552 5.850 1.00 89.56 112 GLU A O 1
ATOM 891 N N . LEU A 1 113 ? -16.083 5.684 7.782 1.00 89.56 113 LEU A N 1
ATOM 892 C CA . LEU A 1 113 ? -15.787 4.360 7.217 1.00 89.5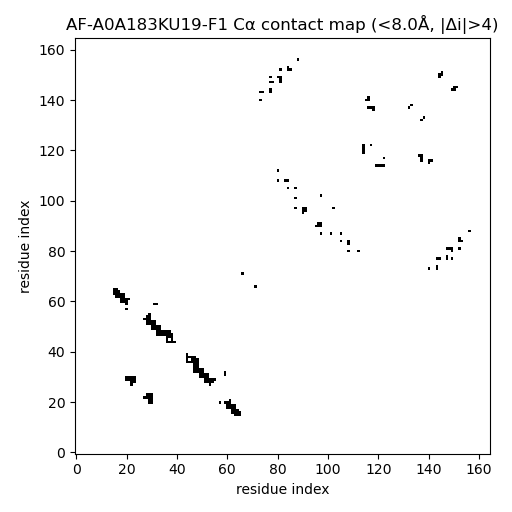6 113 LEU A CA 1
ATOM 893 C C . LEU A 1 113 ? -17.043 3.652 6.692 1.00 89.56 113 LEU A C 1
ATOM 895 O O . LEU A 1 113 ? -17.008 3.005 5.643 1.00 89.56 113 LEU A O 1
ATOM 899 N N . VAL A 1 114 ? -18.163 3.784 7.402 1.00 85.75 114 VAL A N 1
ATOM 900 C CA . VAL A 1 114 ? -19.455 3.249 6.960 1.00 85.75 114 VAL A CA 1
ATOM 901 C C . VAL A 1 114 ? -19.958 4.005 5.728 1.00 85.75 114 VAL A C 1
ATOM 903 O O . VAL A 1 114 ? -20.410 3.385 4.767 1.00 85.75 114 VAL A O 1
ATOM 906 N N . MET A 1 115 ? -19.837 5.332 5.709 1.00 83.19 115 MET A N 1
ATOM 907 C CA . MET A 1 115 ? -20.169 6.162 4.545 1.00 83.19 115 MET A CA 1
ATOM 908 C C . MET A 1 115 ? -19.329 5.799 3.319 1.00 83.19 115 MET A C 1
ATOM 910 O O . MET A 1 115 ? -19.864 5.624 2.223 1.00 83.19 115 MET A O 1
ATOM 914 N N . PHE A 1 116 ? -18.025 5.626 3.517 1.00 85.25 116 PHE A N 1
ATOM 915 C CA . PHE A 1 116 ? -17.066 5.232 2.494 1.00 85.25 116 PHE A CA 1
ATOM 916 C C . PHE A 1 116 ? -17.445 3.895 1.852 1.00 85.25 116 PHE A C 1
ATOM 918 O O . PHE A 1 116 ? -17.478 3.773 0.625 1.00 85.25 116 PHE A O 1
ATOM 925 N N . LEU A 1 117 ? -17.820 2.908 2.670 1.00 81.94 117 LEU A N 1
ATOM 926 C CA . LEU A 1 117 ? -18.297 1.617 2.182 1.00 81.94 117 LEU A CA 1
ATOM 927 C C . LEU A 1 117 ? -19.605 1.706 1.404 1.00 81.94 117 LEU A C 1
ATOM 929 O O . LEU A 1 117 ? -19.804 0.884 0.524 1.00 81.94 117 LEU A O 1
ATOM 933 N N . ASN A 1 118 ? -20.463 2.684 1.681 1.00 73.75 118 ASN A N 1
ATOM 934 C CA . ASN A 1 118 ? -21.725 2.867 0.963 1.00 73.75 118 ASN A CA 1
ATOM 935 C C . ASN A 1 118 ? -21.603 3.794 -0.254 1.00 73.75 118 ASN A C 1
ATOM 937 O O . ASN A 1 118 ? -22.605 4.154 -0.856 1.00 73.75 118 ASN A O 1
ATOM 941 N N . GLY A 1 119 ? -20.392 4.214 -0.631 1.00 70.06 119 GLY A N 1
ATOM 942 C CA . GLY A 1 119 ? -20.210 5.134 -1.754 1.00 70.06 119 GLY A CA 1
ATOM 943 C C . GLY A 1 119 ? -20.718 6.548 -1.471 1.00 70.06 119 GLY A C 1
ATOM 944 O O . GLY A 1 119 ? -21.228 7.210 -2.370 1.00 70.06 119 GLY A O 1
ATOM 945 N N . ASN A 1 120 ? -20.543 7.022 -0.235 1.00 63.16 120 ASN A N 1
ATOM 946 C CA . ASN A 1 120 ? -20.924 8.354 0.245 1.00 63.16 120 ASN A CA 1
ATOM 947 C C . ASN A 1 120 ? -22.437 8.628 0.305 1.00 63.16 120 ASN A C 1
ATOM 949 O O . ASN A 1 120 ? -22.843 9.766 0.550 1.00 63.16 120 ASN A O 1
ATOM 953 N N . THR A 1 121 ? -23.290 7.613 0.164 1.00 52.78 121 THR A N 1
ATOM 954 C CA . THR A 1 121 ? -24.704 7.738 0.537 1.00 52.78 121 THR A CA 1
ATOM 955 C C . THR A 1 121 ? -24.867 7.563 2.040 1.00 52.78 121 THR A C 1
ATOM 957 O O . THR A 1 121 ? -24.365 6.594 2.615 1.00 52.78 121 THR A O 1
ATOM 960 N N . ARG A 1 122 ? -25.590 8.489 2.683 1.00 49.66 122 ARG A N 1
ATOM 961 C CA . ARG A 1 122 ? -25.938 8.361 4.102 1.00 49.66 122 ARG A CA 1
ATOM 962 C C . ARG A 1 122 ? -26.813 7.135 4.296 1.00 49.66 122 ARG A C 1
ATOM 964 O O . ARG A 1 122 ? -27.851 7.030 3.649 1.00 49.66 122 ARG A O 1
ATOM 971 N N . LEU A 1 123 ? -26.413 6.250 5.209 1.00 48.47 123 LEU A N 1
ATOM 972 C CA . LEU A 1 123 ? -27.318 5.231 5.721 1.00 48.47 123 LEU A CA 1
ATOM 973 C C . LEU A 1 123 ? -28.471 5.951 6.417 1.00 48.47 123 LEU A C 1
ATOM 975 O O . LEU A 1 123 ? -28.320 6.483 7.516 1.00 48.47 123 LEU A O 1
ATOM 979 N N . THR A 1 124 ? -29.630 5.992 5.774 1.00 46.66 124 THR A N 1
ATOM 980 C CA . THR A 1 124 ? -30.877 6.120 6.518 1.00 46.66 124 THR A CA 1
ATOM 981 C C . THR A 1 124 ? -31.123 4.773 7.194 1.00 46.66 124 THR A C 1
ATOM 983 O O . THR A 1 124 ? -30.817 3.722 6.621 1.00 46.66 124 THR A O 1
ATOM 986 N N . PHE A 1 125 ? -31.658 4.789 8.419 1.00 46.03 125 PHE A N 1
ATOM 987 C CA . PHE A 1 125 ? -31.985 3.583 9.199 1.00 46.03 125 PHE A CA 1
ATOM 988 C C . PHE A 1 125 ? -32.875 2.575 8.433 1.00 46.03 125 PHE A C 1
ATOM 990 O O . PHE A 1 125 ? -32.954 1.413 8.815 1.00 46.03 125 PHE A O 1
ATOM 997 N N . GLU A 1 126 ? -33.501 2.994 7.330 1.00 43.31 126 GLU A N 1
ATOM 998 C CA . GLU A 1 126 ? -34.360 2.180 6.462 1.00 43.31 126 GLU A CA 1
ATOM 999 C C . GLU A 1 126 ? -33.637 1.500 5.287 1.00 43.31 126 GLU A C 1
ATOM 1001 O O . GLU A 1 126 ? -34.245 0.699 4.579 1.00 43.31 126 GLU A O 1
ATOM 1006 N N . SER A 1 127 ? -32.347 1.764 5.056 1.00 49.53 127 SER A N 1
ATOM 1007 C CA . SER A 1 127 ? -31.600 1.190 3.922 1.00 49.53 127 SER A CA 1
ATOM 1008 C C . SER A 1 127 ? -31.149 -0.259 4.175 1.00 49.53 127 SER A C 1
ATOM 1010 O O . SER A 1 127 ? -29.981 -0.616 4.085 1.00 49.53 127 SER A O 1
ATOM 1012 N N . THR A 1 128 ? -32.110 -1.135 4.459 1.00 45.91 128 THR A N 1
ATOM 1013 C CA . THR A 1 128 ? -31.937 -2.595 4.551 1.00 45.91 128 THR A CA 1
ATOM 1014 C C . THR A 1 128 ? -32.028 -3.283 3.187 1.00 45.91 128 THR A C 1
ATOM 1016 O O . THR A 1 128 ? -32.291 -4.479 3.122 1.00 45.91 128 THR A O 1
ATOM 1019 N N . ASN A 1 129 ? -31.812 -2.563 2.080 1.00 47.38 129 ASN A N 1
ATOM 1020 C CA . ASN A 1 129 ? -31.890 -3.160 0.750 1.00 47.38 129 ASN A CA 1
ATOM 1021 C C . ASN A 1 129 ? -30.638 -4.016 0.471 1.00 47.38 129 ASN A C 1
ATOM 1023 O O . ASN A 1 129 ? -29.551 -3.466 0.279 1.00 47.38 129 ASN A O 1
ATOM 1027 N N . PRO A 1 130 ? -30.766 -5.355 0.375 1.00 49.62 130 PRO A N 1
ATOM 1028 C CA . PRO A 1 130 ? -29.641 -6.259 0.123 1.00 49.62 130 PRO A CA 1
ATOM 1029 C C . PRO A 1 130 ? -29.076 -6.133 -1.306 1.00 49.62 130 PRO A C 1
ATOM 1031 O O . PRO A 1 130 ? -28.085 -6.773 -1.646 1.00 49.62 130 PRO A O 1
ATOM 1034 N N . THR A 1 131 ? -29.678 -5.289 -2.149 1.00 48.81 131 THR A N 1
ATOM 1035 C CA . THR A 1 131 ? -29.324 -5.091 -3.561 1.00 48.81 131 THR A CA 1
AT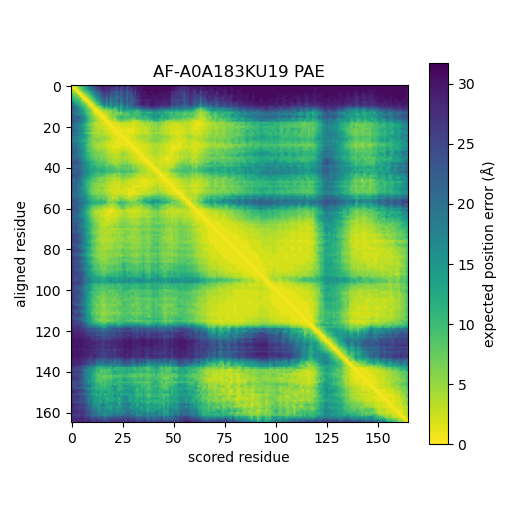OM 1036 C C . THR A 1 131 ? -28.090 -4.203 -3.782 1.00 48.81 131 THR A C 1
ATOM 1038 O O . THR A 1 131 ? -27.633 -4.082 -4.913 1.00 48.81 131 THR A O 1
ATOM 1041 N N . ILE A 1 132 ? -27.485 -3.631 -2.731 1.00 52.75 132 ILE A N 1
ATOM 1042 C CA . ILE A 1 132 ? -26.246 -2.819 -2.823 1.00 52.75 132 ILE A CA 1
ATOM 1043 C C . ILE A 1 132 ? -25.015 -3.685 -3.210 1.00 52.75 132 ILE A C 1
ATOM 1045 O O . ILE A 1 132 ? -23.904 -3.205 -3.385 1.00 52.75 132 ILE A O 1
ATOM 1049 N N . GLN A 1 133 ? -25.178 -4.995 -3.392 1.00 48.75 133 GLN A N 1
ATOM 1050 C CA . GLN A 1 133 ? -24.079 -5.961 -3.384 1.00 48.75 133 GLN A CA 1
ATOM 1051 C C . GLN A 1 133 ? -23.180 -6.081 -4.632 1.00 48.75 133 GLN A C 1
ATOM 1053 O O . GLN A 1 133 ? -22.349 -6.985 -4.639 1.00 48.75 133 GLN A O 1
ATOM 1058 N N . ASN A 1 134 ? -23.251 -5.247 -5.678 1.00 50.22 134 ASN A N 1
ATOM 1059 C CA . ASN A 1 134 ? -22.480 -5.574 -6.898 1.00 50.22 134 ASN A CA 1
ATOM 1060 C C . ASN A 1 134 ? -21.910 -4.428 -7.742 1.00 50.22 134 ASN A C 1
ATOM 1062 O O . ASN A 1 134 ? -21.582 -4.638 -8.910 1.00 50.22 134 ASN A O 1
ATOM 1066 N N . GLU A 1 135 ? -21.691 -3.246 -7.175 1.00 60.09 135 GLU A N 1
ATOM 1067 C CA . GLU A 1 135 ? -20.918 -2.223 -7.888 1.00 60.09 135 GLU A CA 1
ATOM 1068 C C . GLU A 1 135 ? -19.409 -2.452 -7.723 1.00 60.09 135 GLU A C 1
ATOM 1070 O O . GLU A 1 135 ? -18.905 -2.670 -6.621 1.00 60.09 135 GLU A O 1
ATOM 1075 N N . ILE A 1 136 ? -18.663 -2.398 -8.833 1.00 55.56 136 ILE A N 1
ATOM 1076 C CA . ILE A 1 136 ? -17.203 -2.607 -8.877 1.00 55.56 136 ILE A CA 1
ATOM 1077 C C . ILE A 1 136 ? -16.475 -1.702 -7.865 1.00 55.56 136 ILE A C 1
ATOM 1079 O O . ILE A 1 136 ? -15.572 -2.170 -7.176 1.00 55.56 136 ILE A O 1
ATOM 1083 N N . GLY A 1 137 ? -16.938 -0.458 -7.685 1.00 59.97 137 GLY A N 1
ATOM 1084 C CA . GLY A 1 137 ? -16.364 0.482 -6.716 1.00 59.97 137 GLY A CA 1
ATOM 1085 C C . GLY A 1 137 ? -16.486 0.039 -5.253 1.00 59.97 137 GLY A C 1
ATOM 1086 O O . GLY A 1 137 ? -15.630 0.374 -4.438 1.00 59.97 137 GLY A O 1
ATOM 1087 N N . LEU A 1 138 ? -17.498 -0.760 -4.902 1.00 72.12 138 LEU A N 1
ATOM 1088 C CA . LEU A 1 138 ? -17.651 -1.297 -3.546 1.00 72.12 138 LEU A CA 1
ATOM 1089 C C . LEU A 1 138 ? -16.624 -2.396 -3.268 1.00 72.12 138 LEU A C 1
ATOM 1091 O O . LEU A 1 138 ? -16.077 -2.457 -2.168 1.00 72.12 138 LEU A O 1
ATOM 1095 N N . ARG A 1 139 ? -16.312 -3.227 -4.272 1.00 78.06 139 ARG A N 1
ATOM 1096 C CA . ARG A 1 139 ? -15.296 -4.282 -4.144 1.00 78.06 139 ARG A CA 1
ATOM 1097 C C . ARG A 1 139 ? -13.902 -3.703 -3.923 1.00 78.06 139 ARG A C 1
ATOM 1099 O O . ARG A 1 139 ? -13.189 -4.188 -3.047 1.00 78.06 139 ARG A O 1
ATOM 1106 N N . ASP A 1 140 ? -13.540 -2.648 -4.649 1.00 79.75 140 ASP A N 1
ATOM 1107 C CA . ASP A 1 140 ? -12.237 -1.991 -4.485 1.00 79.75 140 ASP A CA 1
ATOM 1108 C C . ASP A 1 140 ? -12.107 -1.326 -3.106 1.00 79.75 140 ASP A C 1
ATOM 1110 O O . ASP A 1 140 ? -11.094 -1.497 -2.428 1.00 79.75 140 ASP A O 1
ATOM 1114 N N . ARG A 1 141 ? -13.162 -0.664 -2.615 1.00 83.38 141 ARG A N 1
ATOM 1115 C CA . ARG A 1 141 ? -13.175 -0.084 -1.260 1.00 83.38 141 ARG A CA 1
ATOM 1116 C C . ARG A 1 141 ? -13.120 -1.139 -0.160 1.00 83.38 141 ARG A C 1
ATOM 1118 O O . ARG A 1 141 ? -12.363 -0.994 0.797 1.00 83.38 141 ARG A O 1
ATOM 1125 N N . GLN A 1 142 ? -13.866 -2.233 -0.301 1.00 83.50 142 GLN A N 1
ATOM 1126 C CA . GLN A 1 142 ? -13.788 -3.374 0.617 1.00 83.50 142 GLN A CA 1
ATOM 1127 C C . GLN A 1 142 ? -12.383 -3.986 0.640 1.00 83.50 142 GLN A C 1
ATOM 1129 O O . GLN A 1 142 ? -11.880 -4.345 1.710 1.00 83.50 142 GLN A O 1
ATOM 1134 N N . LYS A 1 143 ? -11.743 -4.093 -0.530 1.00 85.25 143 LYS A N 1
ATOM 1135 C CA . LYS A 1 143 ? -10.362 -4.556 -0.657 1.00 85.25 143 LYS A CA 1
ATOM 1136 C C . LYS A 1 143 ? -9.398 -3.609 0.059 1.00 85.25 143 LYS A C 1
ATOM 1138 O O . LYS A 1 143 ? -8.610 -4.088 0.869 1.00 85.25 143 LYS A O 1
ATOM 1143 N N . LEU A 1 144 ? -9.532 -2.293 -0.126 1.00 86.56 144 LEU A N 1
ATOM 1144 C CA . LEU A 1 144 ? -8.724 -1.294 0.583 1.00 86.56 144 LEU A CA 1
ATOM 1145 C C . LEU A 1 144 ? -8.828 -1.448 2.105 1.00 86.56 144 LEU A C 1
ATOM 1147 O O . LEU A 1 144 ? -7.797 -1.520 2.773 1.00 86.56 144 LEU A O 1
ATOM 1151 N N . LEU A 1 145 ? -10.039 -1.580 2.662 1.00 86.62 145 LEU A N 1
ATOM 1152 C CA . LEU A 1 145 ? -10.204 -1.747 4.113 1.00 86.62 145 LEU A CA 1
ATOM 1153 C C . LEU A 1 145 ? -9.575 -3.040 4.651 1.00 86.62 145 LEU A C 1
ATOM 1155 O O . LEU A 1 145 ? -9.115 -3.079 5.796 1.00 86.62 145 LEU A O 1
ATOM 1159 N N . ARG A 1 146 ? -9.568 -4.103 3.839 1.00 87.19 146 ARG A N 1
ATOM 1160 C CA . ARG A 1 146 ? -8.935 -5.376 4.187 1.00 87.19 146 ARG A CA 1
ATOM 1161 C C . ARG A 1 146 ? -7.415 -5.262 4.156 1.00 87.19 146 ARG A C 1
ATOM 1163 O O . ARG A 1 146 ? -6.774 -5.636 5.130 1.00 87.19 146 ARG A O 1
ATOM 1170 N N . GLU A 1 147 ? -6.856 -4.735 3.072 1.00 87.25 147 GLU A N 1
ATOM 1171 C CA . GLU A 1 147 ? -5.405 -4.628 2.878 1.00 87.25 147 GLU A CA 1
ATOM 1172 C C . GLU A 1 147 ? -4.753 -3.647 3.864 1.00 87.25 147 GLU A C 1
ATOM 1174 O O . GLU A 1 147 ? -3.624 -3.866 4.292 1.00 87.25 147 GLU A O 1
ATOM 1179 N N . HIS A 1 148 ? -5.491 -2.631 4.321 1.00 87.75 148 HIS A N 1
ATOM 1180 C CA . HIS A 1 148 ? -5.026 -1.681 5.339 1.00 87.75 148 HIS A CA 1
ATOM 1181 C C . HIS A 1 148 ? -5.284 -2.144 6.781 1.00 87.75 148 HIS A C 1
ATOM 1183 O O . HIS A 1 148 ? -5.076 -1.375 7.714 1.00 87.75 148 HIS A O 1
ATOM 1189 N N . ASN A 1 149 ? -5.739 -3.386 6.997 1.00 86.69 149 ASN A N 1
ATOM 1190 C CA . ASN A 1 149 ? -6.006 -3.971 8.321 1.00 86.69 149 ASN A CA 1
ATOM 1191 C C . ASN A 1 149 ? -7.036 -3.218 9.186 1.00 86.69 149 ASN A C 1
ATOM 1193 O O . ASN A 1 149 ? -7.123 -3.444 10.396 1.00 86.69 149 ASN A O 1
ATOM 1197 N N . ILE A 1 150 ? -7.877 -2.378 8.580 1.00 85.25 150 ILE A N 1
ATOM 1198 C CA . ILE A 1 150 ? -8.887 -1.586 9.298 1.00 85.25 150 ILE A CA 1
ATOM 1199 C C . ILE A 1 150 ? -9.909 -2.511 9.968 1.00 85.25 150 ILE A C 1
ATOM 1201 O O . ILE A 1 150 ? -10.246 -2.336 11.136 1.00 85.25 150 ILE A O 1
ATOM 1205 N N . ILE A 1 151 ? -10.344 -3.567 9.272 1.00 81.75 151 ILE A N 1
ATOM 1206 C CA . ILE A 1 151 ? -11.301 -4.544 9.821 1.00 81.75 151 ILE A CA 1
ATOM 1207 C C . ILE A 1 151 ? -10.719 -5.261 11.050 1.00 81.75 151 ILE A C 1
ATOM 1209 O O . ILE A 1 151 ? -11.415 -5.449 12.048 1.00 81.75 151 ILE A O 1
ATOM 1213 N N . ALA A 1 152 ? -9.446 -5.662 10.994 1.00 8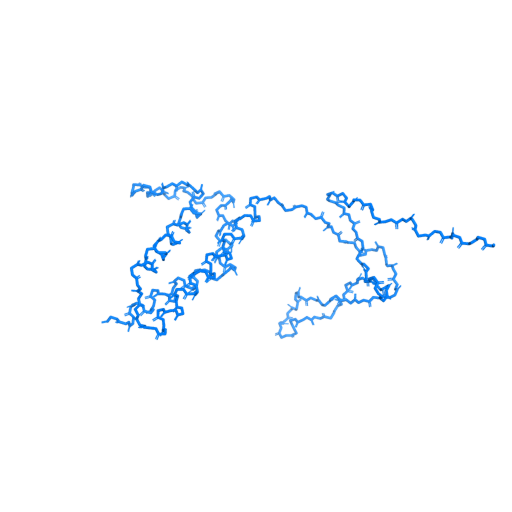4.06 152 ALA A N 1
ATOM 1214 C CA . ALA A 1 152 ? -8.776 -6.329 12.110 1.00 84.06 152 ALA A CA 1
ATOM 1215 C C . ALA A 1 152 ? -8.673 -5.403 13.332 1.00 84.06 152 ALA A C 1
ATOM 1217 O O . ALA A 1 152 ? -8.938 -5.810 14.462 1.00 84.06 152 ALA A O 1
ATOM 1218 N N . GLN A 1 153 ? -8.368 -4.131 13.099 1.00 86.88 153 GLN A N 1
ATOM 1219 C CA . GLN A 1 153 ? -8.271 -3.125 14.144 1.00 86.88 153 GLN A CA 1
ATOM 1220 C C . GLN A 1 153 ? -9.617 -2.795 14.800 1.00 86.88 153 GLN A C 1
ATOM 1222 O O . GLN A 1 153 ? -9.674 -2.654 16.023 1.00 86.88 153 GLN A O 1
ATOM 1227 N N . VAL A 1 154 ? -10.704 -2.699 14.028 1.00 83.00 154 VAL A N 1
ATOM 1228 C CA . VAL A 1 154 ? -12.056 -2.514 14.584 1.00 83.00 154 VAL A CA 1
ATOM 1229 C C . VAL A 1 154 ? -12.432 -3.701 15.474 1.00 83.00 154 VAL A C 1
ATOM 1231 O O . VAL A 1 154 ? -12.902 -3.504 16.593 1.00 83.00 154 VAL A O 1
ATOM 1234 N N . LYS A 1 155 ? -12.140 -4.937 15.039 1.00 82.06 155 LYS A N 1
ATOM 1235 C CA . LYS A 1 155 ? -12.331 -6.135 15.876 1.00 82.06 155 LYS A CA 1
ATOM 1236 C C . LYS A 1 155 ? -11.535 -6.060 17.180 1.00 82.06 155 LYS A C 1
ATOM 1238 O O . LYS A 1 155 ? -12.065 -6.418 18.230 1.00 82.06 155 LYS A O 1
ATOM 1243 N N . SER A 1 156 ? -10.297 -5.565 17.131 1.00 80.06 156 SER A N 1
ATOM 1244 C CA . SER A 1 156 ? -9.471 -5.372 18.328 1.00 80.06 156 SER A CA 1
ATOM 1245 C C . SER A 1 156 ? -10.091 -4.371 19.305 1.00 80.06 156 SER A C 1
ATOM 1247 O O . SER A 1 156 ? -10.112 -4.648 20.500 1.00 80.06 156 SER A O 1
ATOM 1249 N N . HIS A 1 157 ? -10.630 -3.246 18.818 1.00 78.94 157 HIS A N 1
ATOM 1250 C CA . HIS A 1 157 ? -11.331 -2.279 19.672 1.00 78.94 157 HIS A CA 1
ATOM 1251 C C . HIS A 1 157 ? -12.541 -2.917 20.358 1.00 78.94 157 HIS A C 1
ATOM 1253 O O . HIS A 1 157 ? -12.682 -2.807 21.570 1.00 78.94 157 HIS A O 1
ATOM 1259 N N . ILE A 1 158 ? -13.392 -3.622 19.602 1.00 79.50 158 ILE A N 1
ATOM 1260 C CA . ILE A 1 158 ? -14.580 -4.297 20.152 1.00 79.50 158 ILE A CA 1
ATOM 1261 C C . ILE A 1 158 ? -14.172 -5.320 21.216 1.00 79.50 158 ILE A C 1
ATOM 1263 O O . ILE A 1 158 ? -14.750 -5.347 22.298 1.00 79.50 158 ILE A O 1
ATOM 1267 N N . THR A 1 159 ? -13.153 -6.131 20.928 1.00 78.00 159 THR A N 1
ATOM 1268 C CA . THR A 1 159 ? -12.649 -7.153 21.858 1.00 78.00 159 THR A CA 1
ATOM 1269 C C . THR A 1 159 ? -12.147 -6.526 23.157 1.00 78.00 159 THR A C 1
ATOM 1271 O O . THR A 1 159 ? -12.450 -7.032 24.232 1.00 78.00 159 THR A O 1
ATOM 1274 N N . TYR A 1 160 ? -11.431 -5.400 23.073 1.00 78.38 160 TYR A N 1
ATOM 1275 C CA . TYR A 1 160 ? -10.990 -4.666 24.256 1.00 78.38 160 TYR A CA 1
ATOM 1276 C C . TYR A 1 160 ? -12.176 -4.231 25.125 1.00 78.38 160 TYR A C 1
ATOM 1278 O O . TYR A 1 160 ? -12.174 -4.482 26.328 1.00 78.38 160 TYR A O 1
ATOM 1286 N N . PHE A 1 161 ? -13.215 -3.637 24.529 1.00 74.50 161 PHE A N 1
ATOM 1287 C CA . PHE A 1 161 ? -14.399 -3.201 25.278 1.00 74.50 161 PHE A CA 1
ATOM 1288 C C . PHE A 1 161 ? -15.173 -4.371 25.904 1.00 74.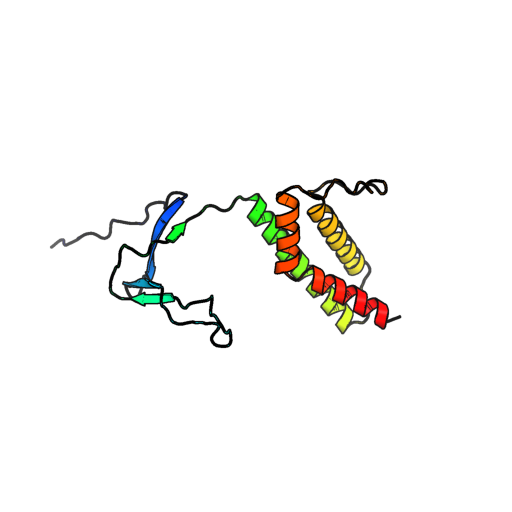50 161 PHE A C 1
ATOM 1290 O O . PHE A 1 161 ? -15.584 -4.273 27.058 1.00 74.50 161 PHE A O 1
ATOM 1297 N N . MET A 1 162 ? -15.324 -5.485 25.179 1.00 73.50 162 MET A N 1
ATOM 1298 C CA . MET A 1 162 ? -16.022 -6.683 25.668 1.00 73.50 162 MET A CA 1
ATOM 1299 C C . MET A 1 162 ? -15.292 -7.368 26.830 1.00 73.50 162 MET A C 1
ATOM 1301 O O . MET A 1 162 ? -15.947 -7.919 27.703 1.00 73.50 162 MET A O 1
ATOM 1305 N N . ASN A 1 163 ? -13.956 -7.330 26.852 1.00 71.44 163 ASN A N 1
ATOM 1306 C CA . ASN A 1 163 ? -13.143 -7.942 27.910 1.00 71.44 163 ASN A CA 1
ATOM 1307 C C . ASN A 1 163 ? -12.870 -7.004 29.101 1.00 71.44 163 ASN A C 1
ATOM 1309 O O . ASN A 1 163 ? -12.323 -7.448 30.106 1.00 71.44 163 ASN A O 1
ATOM 1313 N N . SER A 1 164 ? -13.195 -5.714 28.971 1.00 61.06 164 SER A N 1
ATOM 1314 C CA . SER A 1 164 ? -13.023 -4.702 30.028 1.00 61.06 164 SER A CA 1
ATOM 1315 C C . SER A 1 164 ? -14.324 -4.403 30.792 1.00 61.06 164 SER A C 1
ATOM 1317 O O . SER A 1 164 ? -14.328 -3.511 31.640 1.00 61.06 164 SER A O 1
ATOM 1319 N N . SER A 1 165 ? -15.416 -5.107 30.460 1.00 52.59 165 SER A N 1
ATOM 1320 C CA . SER A 1 165 ? -16.736 -5.045 31.112 1.00 52.59 165 SER A CA 1
ATOM 1321 C C . SER A 1 165 ? -16.951 -6.277 31.984 1.00 52.59 165 SER A C 1
ATOM 1323 O O . SER A 1 165 ? -17.574 -6.126 33.057 1.00 52.59 165 SER A O 1
#

Solvent-accessible surface area (backbone atoms only — not comparable to full-atom values): 10321 Å² total; per-residue (Å²): 137,89,79,90,76,82,91,80,85,76,94,64,84,80,60,82,67,34,75,44,74,57,63,44,80,88,82,63,22,24,65,38,85,44,94,48,60,69,42,74,90,46,100,70,58,87,43,58,43,75,43,74,34,83,69,86,74,81,80,70,63,44,75,45,70,82,75,59,68,66,59,53,50,54,49,51,50,44,53,51,50,35,52,53,53,49,54,53,49,49,46,32,72,74,66,76,52,74,53,72,68,54,48,53,49,51,54,49,53,55,49,51,52,54,26,57,63,55,73,69,46,79,84,54,99,78,72,78,64,81,80,77,76,75,53,70,71,46,56,55,49,53,46,47,37,56,77,56,44,37,61,59,51,54,51,50,53,53,51,51,57,66,76,75,109

Organism: NCBI:txid6186

InterPro domains:
  IPR015925 Ryanodine/Inositol 1,4,5-trisphosphate receptor [PTHR13715] (7-158)
  IPR035910 RyR/IP3 receptor binding core, RIH domain superfamily [SSF100909] (72-161)
  IPR036300 Mir domain superfamily [SSF82109] (7-67)

Nearest PDB structures (foldseek):
  8tk8-assembly1_A  TM=7.897E-01  e=3.840E-09  Homo sapiens
  7t3p-assembly1_A  TM=8.434E-01  e=2.021E-08  Homo sapiens
  7t3r-assembly1_D  TM=7.980E-01  e=1.117E-08  Homo sapiens
  8tla-assembly1_D  TM=8.355E-01  e=1.692E-08  Homo sapiens
  6dr2-assembly1_C  TM=7.512E-01  e=6.549E-09  Homo sapiens

pLDDT: mean 80.25, std 15.81, range [39.94, 94.88]

Secondary structure (DSSP, 8-state):
--------S--PPPPTT-EE--EETTTTEEEEEEEEES-TTSSS---EEEEEESS--SS--EE-PPPPHHHHHHHHHHHHHHHHHHHHHHHHHHHSS--HHHHHHHHHHHHHHHHHHTTT----TT---GGGTT-HHHHHHHHHHHHTTHHHHHHHHHHHHHH--

Radius of gyration: 24.37 Å; Cα contacts (8 Å, |Δi|>4): 130; chains: 1; bounding box: 74×50×58 Å

Foldseek 3Di:
DDDPPDPDDDPDDQDAFDWAWDADPPVRWTKDWDPAAPPPVDPDGDHGDIDTHNDDDVVDTDTRHDDDPVLVVLLVLLLVLLVLLVVLVVCCVVVVDDDPVSVVVPVVSVLVLVCQLQVNDHDDVPPPDPVSPDDPSNVSSVVSNVVSCVVVSVVVVVVSVVVSD